Protein AF-A0A851IDR8-F1 (afdb_monomer)

Mean predicted aligned error: 10.13 Å

pLDDT: mean 72.1, std 15.67, range [33.44, 88.69]

Sequence (103 aa):
MGLHRPYIRASVRKEVEDNTQKDKYGRFLDANTGKPIEGQYDLGHKAGHEFWREVKKAEEAGMTQEEFNDKMNDAKYYQIEDMHENRSHSHEQPREEEDEMSM

Radius of gyration: 15.44 Å; Cα contacts (8 Å, |Δi|>4): 111; chains: 1; bounding box: 34×27×51 Å

Foldseek 3Di:
DFADDADADPVLVVVQLVVFDADPVRFTQAPPPRHGADDDKDKDFPPPVPVVVLRVVCVVVVHDNVRSNVVVNHSVGTHIHHPVVRVVCPPPDDPPPPPDDDD

Nearest PDB structures (foldseek):
  4pnl-assembly4_D  TM=2.523E-01  e=9.209E+00  Homo sapiens

Secondary structure (DSSP, 8-state):
-PPPPPPPPHHHHHHHHHHS-B-TTSPBBPTTT-PBP-S-EEEEEPTT--HHHHHHHHHHTT--HHHHHHHH--GGGEEEEEHHHHHTTSSS-----------

Solvent-accessible surface area (backbone atoms only — not comparable to full-atom values): 6430 Å² total; per-residue (Å²): 137,78,77,72,88,63,82,73,47,70,67,30,54,48,50,27,58,71,71,41,55,58,46,100,84,72,32,49,30,19,71,89,78,66,43,69,47,89,71,76,71,34,84,36,66,38,92,89,57,49,66,67,61,55,40,52,53,33,59,76,67,66,54,48,64,67,57,50,35,55,63,67,48,40,35,86,47,41,36,49,29,44,41,71,64,63,72,57,49,78,85,51,78,81,72,78,81,78,84,73,85,86,131

Structure (mmCIF, N/CA/C/O backbone):
data_AF-A0A851IDR8-F1
#
_entry.id   AF-A0A851IDR8-F1
#
loop_
_atom_site.group_PDB
_atom_site.id
_atom_site.type_symbol
_atom_site.label_atom_id
_atom_site.label_alt_id
_atom_site.label_comp_id
_atom_site.label_asym_id
_atom_site.label_entity_id
_atom_site.label_seq_id
_atom_site.pdbx_PDB_ins_code
_atom_site.Cartn_x
_atom_site.Cartn_y
_atom_site.Cartn_z
_atom_site.occupancy
_atom_site.B_iso_or_equiv
_atom_site.auth_seq_id
_atom_site.auth_comp_id
_atom_site.auth_asym_id
_atom_site.auth_atom_id
_atom_site.pdbx_PDB_model_num
ATOM 1 N N . MET A 1 1 ? -6.824 2.707 23.830 1.00 49.59 1 MET A N 1
ATOM 2 C CA . MET A 1 1 ? -6.145 1.675 23.020 1.00 49.59 1 MET A CA 1
ATOM 3 C C . MET A 1 1 ? -6.564 1.933 21.589 1.00 49.59 1 MET A C 1
ATOM 5 O O . MET A 1 1 ? -7.709 1.651 21.268 1.00 49.59 1 MET A O 1
ATOM 9 N N . GLY A 1 2 ? -5.711 2.607 20.816 1.00 64.06 2 GLY A N 1
ATOM 10 C CA . GLY A 1 2 ? -5.981 2.895 19.405 1.00 64.06 2 GLY A CA 1
ATOM 11 C C . GLY A 1 2 ? -5.670 1.688 18.522 1.00 64.06 2 GLY A C 1
ATOM 12 O O . GLY A 1 2 ? -5.073 0.714 18.982 1.00 64.06 2 GLY A O 1
ATOM 13 N N . LEU A 1 3 ? -6.083 1.745 17.258 1.00 75.38 3 LEU A N 1
ATOM 14 C CA . LEU A 1 3 ? -5.840 0.672 16.293 1.00 75.38 3 LEU A CA 1
ATOM 15 C C . LEU A 1 3 ? -4.340 0.559 15.970 1.00 75.38 3 LEU A C 1
ATOM 17 O O . LEU A 1 3 ? -3.675 1.541 15.636 1.00 75.38 3 LEU A O 1
ATOM 21 N N . HIS A 1 4 ? -3.799 -0.653 16.055 1.00 76.25 4 HIS A N 1
ATOM 22 C CA . HIS A 1 4 ? -2.387 -0.945 15.803 1.00 76.25 4 HIS A CA 1
ATOM 23 C C . HIS A 1 4 ? -2.133 -1.345 14.350 1.00 76.25 4 HIS A C 1
ATOM 25 O O . HIS A 1 4 ? -3.054 -1.726 13.625 1.00 76.25 4 HIS A O 1
ATOM 31 N N . ARG A 1 5 ? -0.863 -1.276 13.922 1.00 68.94 5 ARG A N 1
ATOM 32 C CA . ARG A 1 5 ? -0.459 -1.624 12.555 1.00 68.94 5 ARG A CA 1
ATOM 33 C C . ARG A 1 5 ? -0.691 -3.121 12.297 1.00 68.94 5 ARG A C 1
ATOM 35 O O . ARG A 1 5 ? -0.049 -3.939 12.957 1.00 68.94 5 ARG A O 1
ATOM 42 N N . PRO A 1 6 ? -1.570 -3.495 11.351 1.00 75.44 6 PRO A N 1
ATOM 43 C CA . PRO A 1 6 ? -1.807 -4.890 11.022 1.00 75.44 6 PRO A CA 1
ATOM 44 C C . PRO A 1 6 ? -0.602 -5.527 10.349 1.00 75.44 6 PRO A C 1
ATOM 46 O O . PRO A 1 6 ? 0.148 -4.883 9.613 1.00 75.44 6 PRO A O 1
ATOM 49 N N . TYR A 1 7 ? -0.485 -6.836 10.537 1.00 76.38 7 TYR A N 1
ATOM 50 C CA . TYR A 1 7 ? 0.379 -7.659 9.709 1.00 76.38 7 TYR A CA 1
ATOM 51 C C . TYR A 1 7 ? -0.249 -7.857 8.323 1.00 76.38 7 TYR A C 1
ATOM 53 O O . T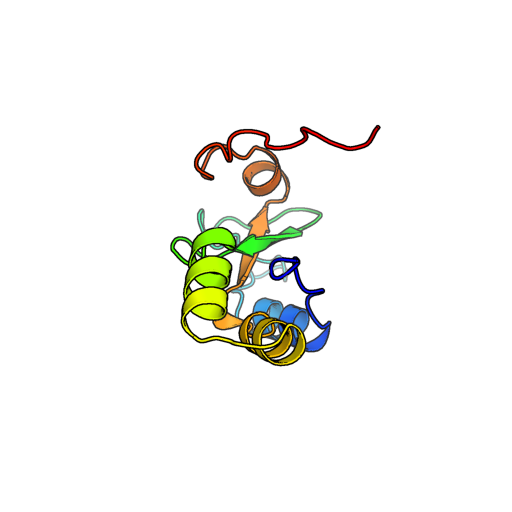YR A 1 7 ? -1.430 -8.202 8.211 1.00 76.38 7 TYR A O 1
ATOM 61 N N . ILE A 1 8 ? 0.553 -7.669 7.272 1.00 80.25 8 ILE A N 1
ATOM 62 C CA . ILE A 1 8 ? 0.119 -7.870 5.886 1.00 80.25 8 ILE A CA 1
ATOM 63 C C . ILE A 1 8 ? 0.177 -9.355 5.563 1.00 80.25 8 ILE A C 1
ATOM 65 O O . ILE A 1 8 ? 1.240 -9.977 5.604 1.00 80.25 8 ILE A O 1
ATOM 69 N N . ARG A 1 9 ? -0.978 -9.932 5.237 1.00 86.50 9 ARG A N 1
ATOM 70 C CA . ARG A 1 9 ? -1.114 -11.337 4.861 1.00 86.50 9 ARG A CA 1
ATOM 71 C C . ARG A 1 9 ? -0.262 -11.620 3.625 1.00 86.50 9 ARG A C 1
ATOM 73 O O . ARG A 1 9 ? -0.178 -10.822 2.693 1.00 86.50 9 ARG A O 1
ATOM 80 N N . ALA A 1 10 ? 0.320 -12.815 3.583 1.00 83.75 10 ALA A N 1
ATOM 81 C CA . ALA A 1 10 ? 1.120 -13.2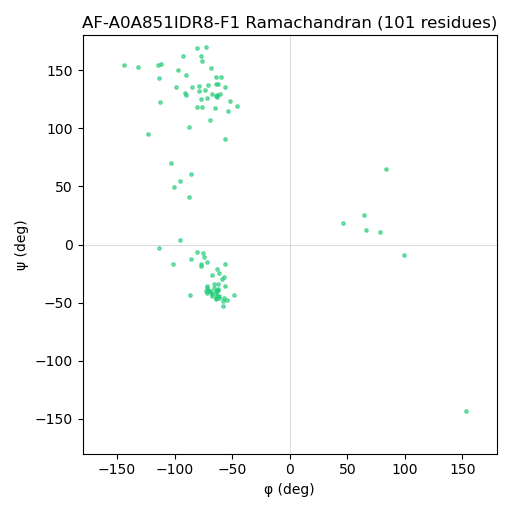59 2.442 1.00 83.75 10 ALA A CA 1
ATOM 82 C C . ALA A 1 10 ? 0.324 -13.258 1.121 1.00 83.75 10 ALA A C 1
ATOM 84 O O . ALA A 1 10 ? 0.898 -13.020 0.063 1.00 83.75 10 ALA A O 1
ATOM 85 N N . SER A 1 11 ? -0.996 -13.474 1.182 1.00 86.19 11 SER A N 1
ATOM 86 C CA . SER A 1 11 ? -1.896 -13.372 0.026 1.00 86.19 11 SER A CA 1
ATOM 87 C C . SER A 1 11 ? -1.911 -11.967 -0.573 1.00 86.19 11 SER A C 1
ATOM 89 O O . SER A 1 11 ? -1.795 -11.824 -1.783 1.00 86.19 11 SER A O 1
ATOM 91 N N . VAL A 1 12 ? -1.978 -10.944 0.281 1.00 86.25 12 VAL A N 1
ATOM 92 C CA . VAL A 1 12 ? -1.962 -9.532 -0.116 1.00 86.25 12 VAL A CA 1
ATOM 93 C C . VAL A 1 12 ? -0.630 -9.195 -0.757 1.00 86.25 12 VAL A C 1
ATOM 95 O O . VAL A 1 12 ? -0.599 -8.651 -1.851 1.00 86.25 12 VAL A O 1
ATOM 98 N N . ARG A 1 13 ? 0.478 -9.603 -0.128 1.00 84.44 13 ARG A N 1
ATOM 99 C CA . ARG A 1 13 ? 1.816 -9.426 -0.703 1.00 84.44 13 ARG A CA 1
ATOM 100 C C . ARG A 1 13 ? 1.911 -10.021 -2.106 1.00 84.44 13 ARG A C 1
ATOM 102 O O . ARG A 1 13 ? 2.382 -9.349 -3.015 1.00 84.44 13 ARG A O 1
ATOM 109 N N . LYS A 1 14 ? 1.432 -11.250 -2.281 1.00 86.06 14 LYS A N 1
ATOM 110 C CA . LYS A 1 14 ? 1.446 -11.921 -3.579 1.00 86.06 14 LYS A CA 1
ATOM 111 C C . LYS A 1 14 ? 0.587 -11.186 -4.610 1.00 86.06 14 LYS A C 1
ATOM 113 O O . LYS A 1 14 ? 1.000 -11.037 -5.748 1.00 86.06 14 LYS A O 1
ATOM 118 N N . GLU A 1 15 ? -0.575 -10.684 -4.212 1.00 88.69 15 GLU A N 1
ATOM 119 C CA . GLU A 1 15 ? -1.440 -9.908 -5.101 1.00 88.69 15 GLU A CA 1
ATOM 120 C C . GLU A 1 15 ? -0.795 -8.574 -5.512 1.00 88.69 15 GLU A C 1
ATOM 122 O O . GLU A 1 15 ? -0.891 -8.174 -6.670 1.00 88.69 15 GLU A O 1
ATOM 127 N N . VAL A 1 16 ? -0.065 -7.910 -4.611 1.00 86.12 16 VAL A N 1
ATOM 128 C CA . VAL A 1 16 ? 0.747 -6.728 -4.954 1.00 86.12 16 VAL A CA 1
ATOM 129 C C . VAL A 1 16 ? 1.851 -7.110 -5.944 1.00 86.12 16 VAL A C 1
ATOM 131 O O . VAL A 1 16 ? 2.051 -6.410 -6.932 1.00 86.12 16 VAL A O 1
ATOM 134 N N . GLU A 1 17 ? 2.543 -8.229 -5.722 1.00 85.12 17 GLU A N 1
ATOM 135 C CA . GLU A 1 17 ? 3.579 -8.754 -6.624 1.00 85.12 17 GLU A CA 1
ATOM 136 C C . GLU A 1 17 ? 3.038 -9.122 -8.014 1.00 85.12 17 GLU A C 1
ATOM 138 O O . GLU A 1 17 ? 3.729 -8.904 -9.011 1.00 85.12 17 GLU A O 1
ATOM 143 N N . ASP A 1 18 ? 1.831 -9.686 -8.090 1.00 86.88 18 ASP A N 1
ATOM 144 C CA . ASP A 1 18 ? 1.146 -10.031 -9.342 1.00 86.88 18 ASP A CA 1
ATOM 145 C C . ASP A 1 18 ? 0.658 -8.776 -10.086 1.00 86.88 18 ASP A C 1
ATOM 147 O O . ASP A 1 18 ? 0.735 -8.714 -11.312 1.00 86.88 18 ASP A O 1
ATOM 151 N N . ASN A 1 19 ? 0.218 -7.747 -9.354 1.00 84.50 19 ASN A N 1
ATOM 152 C CA . ASN A 1 19 ? -0.146 -6.449 -9.927 1.00 84.50 19 ASN A CA 1
ATOM 153 C C . ASN A 1 19 ? 1.071 -5.583 -10.295 1.00 84.50 19 ASN A C 1
ATOM 155 O O . ASN A 1 19 ? 0.941 -4.636 -11.072 1.00 84.50 19 ASN A O 1
ATOM 159 N N . THR A 1 20 ? 2.249 -5.877 -9.739 1.00 84.69 20 THR A N 1
ATOM 160 C CA . THR A 1 20 ? 3.472 -5.120 -10.010 1.00 84.69 20 THR A CA 1
ATOM 161 C C . THR A 1 20 ? 4.067 -5.533 -11.346 1.00 84.69 20 THR A C 1
ATOM 163 O O . THR A 1 20 ? 4.273 -6.710 -11.649 1.00 84.69 20 THR A O 1
ATOM 166 N N . GLN A 1 21 ? 4.408 -4.531 -12.147 1.00 84.56 21 GLN A N 1
ATOM 167 C CA . GLN A 1 21 ? 4.990 -4.743 -13.457 1.00 84.56 21 GLN A CA 1
ATOM 168 C C . GLN A 1 21 ? 6.429 -5.262 -13.329 1.00 84.56 21 GLN A C 1
ATOM 170 O O . GLN A 1 21 ? 7.208 -4.792 -12.502 1.00 84.56 21 GLN A O 1
ATOM 175 N N . LYS A 1 22 ? 6.785 -6.257 -14.145 1.00 87.06 22 LYS A N 1
ATOM 176 C CA . LYS A 1 22 ? 8.119 -6.870 -14.159 1.00 87.06 22 LYS A CA 1
ATOM 177 C C . LYS A 1 22 ? 8.813 -6.567 -15.477 1.00 87.06 22 LYS A C 1
ATOM 179 O O . LYS A 1 22 ? 8.183 -6.556 -16.533 1.00 87.06 22 LYS A O 1
ATOM 184 N N . ASP A 1 23 ? 10.118 -6.344 -15.413 1.00 85.50 23 ASP A N 1
ATOM 185 C CA . ASP A 1 23 ? 10.954 -6.182 -16.598 1.00 85.50 23 ASP A CA 1
ATOM 186 C C . ASP A 1 23 ? 11.170 -7.531 -17.313 1.00 85.50 23 ASP A C 1
ATOM 188 O O . ASP A 1 23 ? 10.904 -8.604 -16.767 1.00 85.50 23 ASP A O 1
ATOM 192 N N . LYS A 1 24 ? 11.746 -7.500 -18.519 1.00 86.38 24 LYS A N 1
ATOM 193 C CA . LYS A 1 24 ? 12.066 -8.688 -19.338 1.00 86.38 24 LYS A CA 1
ATOM 194 C C . LYS A 1 24 ? 12.967 -9.730 -18.654 1.00 86.38 24 LYS A C 1
ATOM 196 O O . LYS A 1 24 ? 13.045 -10.862 -19.118 1.00 86.38 24 LYS A O 1
ATOM 201 N N . TYR A 1 25 ? 13.650 -9.354 -17.572 1.00 83.81 25 TYR A N 1
ATOM 202 C CA . TYR A 1 25 ? 14.480 -10.243 -16.749 1.00 83.81 25 TYR A CA 1
ATOM 203 C C . TYR A 1 25 ? 13.746 -10.803 -15.517 1.00 83.81 25 TYR A C 1
ATOM 205 O O . TYR A 1 25 ? 14.363 -11.475 -14.698 1.00 83.81 25 TYR A O 1
ATOM 213 N N . GLY A 1 26 ? 12.452 -10.508 -15.349 1.00 83.25 26 GLY A N 1
ATOM 214 C CA . GLY A 1 26 ? 11.660 -10.928 -14.189 1.00 83.25 26 GLY A CA 1
ATOM 215 C C . GLY A 1 26 ? 11.887 -10.095 -12.922 1.00 83.25 26 GLY A C 1
ATOM 216 O O . GLY A 1 26 ? 11.425 -10.486 -11.855 1.00 83.25 26 GLY A O 1
ATOM 217 N N . ARG A 1 27 ? 12.584 -8.957 -13.025 1.00 84.69 27 ARG A N 1
ATOM 218 C CA . ARG A 1 27 ? 12.796 -8.008 -11.917 1.00 84.69 27 ARG A CA 1
ATOM 219 C C . ARG A 1 27 ? 11.553 -7.143 -11.725 1.00 84.69 27 ARG A C 1
ATOM 221 O O . ARG A 1 27 ? 11.011 -6.663 -12.720 1.00 84.69 27 ARG A O 1
ATOM 228 N N . PHE A 1 28 ? 11.128 -6.932 -10.482 1.00 86.25 28 PHE A N 1
ATOM 229 C CA . PHE A 1 28 ? 10.039 -6.005 -10.166 1.00 86.25 28 PHE A CA 1
ATOM 230 C C . PHE A 1 28 ? 10.433 -4.576 -10.538 1.00 86.25 28 PHE A C 1
ATOM 232 O O . PHE A 1 28 ? 11.576 -4.180 -10.317 1.00 86.25 28 PHE A O 1
ATOM 239 N N . LEU A 1 29 ? 9.508 -3.823 -11.124 1.00 83.56 29 LEU A N 1
ATOM 240 C CA . LEU A 1 29 ? 9.674 -2.399 -11.380 1.00 83.56 29 LEU A CA 1
ATOM 241 C C . LEU A 1 29 ? 9.129 -1.617 -10.182 1.00 83.56 29 LEU A C 1
ATOM 243 O O . LEU A 1 29 ? 8.009 -1.866 -9.738 1.00 83.56 29 LEU A O 1
ATOM 247 N N . ASP A 1 30 ? 9.925 -0.683 -9.680 1.00 80.38 30 ASP A N 1
ATOM 248 C CA . ASP A 1 30 ? 9.540 0.256 -8.636 1.00 80.38 30 ASP A CA 1
ATOM 249 C C . ASP A 1 30 ? 8.357 1.112 -9.107 1.00 80.38 30 ASP A C 1
ATOM 251 O O . ASP A 1 30 ? 8.380 1.673 -10.206 1.00 80.38 30 ASP A O 1
ATOM 255 N N . ALA A 1 31 ? 7.308 1.196 -8.288 1.00 75.75 31 ALA A N 1
ATOM 256 C CA . ALA A 1 31 ? 6.070 1.866 -8.673 1.00 75.75 31 ALA A CA 1
ATOM 257 C C . ALA A 1 31 ? 6.216 3.392 -8.835 1.00 75.75 31 ALA A C 1
ATOM 259 O O . ALA A 1 31 ? 5.462 3.988 -9.607 1.00 75.75 31 ALA A O 1
ATOM 260 N N . ASN A 1 32 ? 7.176 4.025 -8.150 1.00 68.75 32 ASN A N 1
ATOM 261 C CA . ASN A 1 32 ? 7.376 5.477 -8.199 1.00 68.75 32 ASN A CA 1
ATOM 262 C C . ASN A 1 32 ? 8.273 5.898 -9.365 1.00 68.75 32 ASN A C 1
ATOM 264 O O . ASN A 1 32 ? 8.001 6.874 -10.064 1.00 68.75 32 ASN A O 1
ATOM 268 N N . THR A 1 33 ? 9.357 5.161 -9.580 1.00 72.50 33 THR A N 1
ATOM 269 C CA . THR A 1 33 ? 10.418 5.496 -10.533 1.00 72.50 33 THR A CA 1
ATOM 270 C C . THR A 1 33 ? 10.313 4.713 -11.838 1.00 72.50 33 THR A C 1
ATOM 272 O O . THR A 1 33 ? 10.941 5.093 -12.830 1.00 72.50 33 THR A O 1
ATOM 275 N N . GLY A 1 34 ? 9.551 3.615 -11.859 1.00 76.94 34 GLY A N 1
ATOM 276 C CA . GLY A 1 34 ? 9.452 2.692 -12.991 1.00 76.94 34 GLY A CA 1
ATOM 277 C C . GLY A 1 34 ? 10.750 1.932 -13.275 1.00 76.94 34 GLY A C 1
ATOM 278 O O . GLY A 1 34 ? 10.895 1.340 -14.347 1.00 76.94 34 GLY A O 1
ATOM 279 N N . LYS A 1 35 ? 11.727 1.980 -12.361 1.00 80.88 35 LYS A N 1
ATOM 280 C CA . LYS A 1 35 ? 13.037 1.347 -12.537 1.00 80.88 35 LYS A CA 1
ATOM 281 C C . LYS A 1 35 ? 13.022 -0.084 -12.009 1.00 80.88 35 LYS A C 1
ATOM 283 O O . LYS A 1 35 ? 12.350 -0.358 -11.022 1.00 80.88 35 LYS A O 1
ATOM 288 N N . PRO A 1 36 ? 13.768 -1.011 -12.629 1.00 84.62 36 PRO A N 1
ATOM 289 C CA . PRO A 1 36 ? 13.907 -2.354 -12.088 1.00 84.62 36 PRO A CA 1
ATOM 290 C C . PRO A 1 36 ? 14.625 -2.317 -10.739 1.00 84.62 36 PRO A C 1
ATOM 292 O O . PRO A 1 36 ? 15.722 -1.772 -10.637 1.00 84.62 36 PRO A O 1
ATOM 295 N N . ILE A 1 37 ? 14.014 -2.936 -9.734 1.00 81.06 37 ILE A N 1
ATOM 296 C CA . ILE A 1 37 ? 14.598 -3.156 -8.415 1.00 81.06 37 ILE A CA 1
ATOM 297 C C . ILE A 1 37 ? 15.609 -4.294 -8.540 1.00 81.06 37 ILE A C 1
ATOM 299 O O . ILE A 1 37 ? 15.273 -5.427 -8.904 1.00 81.06 37 ILE A O 1
ATOM 303 N N . GLU A 1 38 ? 16.868 -3.987 -8.249 1.00 71.19 38 GLU A N 1
ATOM 304 C CA . GLU A 1 38 ? 17.973 -4.943 -8.272 1.00 71.19 38 GLU A CA 1
ATOM 305 C C . GLU A 1 38 ? 18.329 -5.360 -6.839 1.00 71.19 38 GLU A C 1
ATOM 307 O O . GLU A 1 38 ? 19.366 -4.976 -6.306 1.00 71.19 38 GLU A O 1
ATOM 312 N N . GLY A 1 39 ? 17.455 -6.135 -6.183 1.00 73.00 39 GLY A N 1
ATOM 313 C CA . GLY A 1 39 ? 17.713 -6.615 -4.822 1.00 73.00 39 GLY A CA 1
ATOM 314 C C . GLY A 1 39 ? 16.464 -6.902 -3.991 1.00 73.00 39 GLY A C 1
ATOM 315 O O . GLY A 1 39 ? 15.475 -7.435 -4.493 1.00 73.00 39 GLY A O 1
ATOM 316 N N . GLN A 1 40 ? 16.545 -6.589 -2.693 1.00 73.69 40 GLN A N 1
ATOM 317 C CA . GLN A 1 40 ? 15.400 -6.662 -1.783 1.00 73.69 40 GLN A CA 1
ATOM 318 C C . GLN A 1 40 ? 14.426 -5.525 -2.096 1.00 73.69 40 GLN A C 1
ATOM 320 O O . GLN A 1 40 ? 14.813 -4.360 -2.120 1.00 73.69 40 GLN A O 1
ATOM 325 N N . TYR A 1 41 ? 13.168 -5.884 -2.324 1.00 77.19 41 TYR A N 1
ATOM 326 C CA . TYR A 1 41 ? 12.062 -4.945 -2.441 1.00 77.19 41 TYR A CA 1
ATOM 327 C C . TYR A 1 41 ? 11.331 -4.847 -1.102 1.00 77.19 41 TYR A C 1
ATOM 329 O O . TYR A 1 41 ? 11.270 -5.828 -0.355 1.00 77.19 41 TYR A O 1
ATOM 337 N N . ASP A 1 42 ? 10.741 -3.689 -0.827 1.00 75.50 42 ASP A N 1
ATOM 338 C CA . ASP A 1 42 ? 9.824 -3.501 0.292 1.00 75.50 42 ASP A CA 1
ATOM 339 C C . ASP A 1 42 ? 8.399 -3.247 -0.216 1.00 75.50 42 ASP A C 1
ATOM 341 O O . ASP A 1 42 ? 8.178 -2.797 -1.342 1.00 75.50 42 ASP A O 1
ATOM 345 N N . LEU A 1 43 ? 7.407 -3.554 0.626 1.00 75.06 43 LEU A N 1
ATOM 346 C CA . LEU A 1 43 ? 6.027 -3.140 0.371 1.00 75.06 43 LEU A CA 1
ATOM 347 C C . LEU A 1 43 ? 5.812 -1.748 0.957 1.00 75.06 43 LEU A C 1
ATOM 349 O O . LEU A 1 43 ? 5.615 -1.594 2.166 1.00 75.06 43 LEU A O 1
ATOM 353 N N . GLY A 1 44 ? 5.848 -0.753 0.080 1.00 71.50 44 GLY A N 1
ATOM 354 C CA . GLY A 1 44 ? 5.476 0.620 0.381 1.00 71.50 44 GLY A CA 1
ATOM 355 C C . GLY A 1 44 ? 3.965 0.804 0.461 1.00 71.50 44 GLY A C 1
ATOM 356 O O . GLY A 1 44 ? 3.189 0.014 -0.088 1.00 71.50 44 GLY A O 1
ATOM 357 N N . HIS A 1 45 ? 3.538 1.856 1.159 1.00 70.00 45 HIS A N 1
ATOM 358 C CA . HIS A 1 45 ? 2.146 2.314 1.139 1.00 70.00 45 HIS A CA 1
ATOM 359 C C . HIS A 1 45 ? 1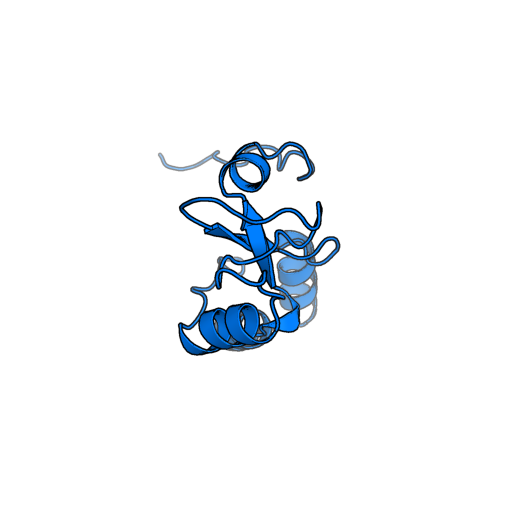.951 3.235 -0.061 1.00 70.00 45 HIS A C 1
ATOM 361 O O . HIS A 1 45 ? 2.760 4.127 -0.302 1.00 70.00 45 HIS A O 1
ATOM 367 N N . LYS A 1 46 ? 0.852 3.069 -0.797 1.00 67.62 46 LYS A N 1
ATOM 368 C CA . LYS A 1 46 ? 0.502 4.012 -1.864 1.00 67.62 46 LYS A CA 1
ATOM 369 C C . LYS A 1 46 ? 0.256 5.408 -1.295 1.00 67.62 46 LYS A C 1
ATOM 371 O O . LYS A 1 46 ? -0.439 5.565 -0.287 1.00 67.62 46 LYS A O 1
ATOM 376 N N . ALA A 1 47 ? 0.765 6.426 -1.988 1.00 55.16 47 ALA A N 1
ATOM 377 C CA . ALA A 1 47 ? 0.584 7.826 -1.614 1.00 55.16 47 ALA A CA 1
ATOM 378 C C . ALA A 1 47 ? -0.907 8.157 -1.383 1.00 55.16 47 ALA A C 1
ATOM 380 O O . ALA A 1 47 ? -1.748 7.947 -2.257 1.00 55.16 47 ALA A O 1
ATOM 381 N N . GLY A 1 48 ? -1.235 8.664 -0.189 1.00 57.12 48 GLY A N 1
ATOM 382 C CA . GLY A 1 48 ? -2.609 8.976 0.230 1.00 57.12 48 GLY A CA 1
ATOM 383 C C . GLY A 1 48 ? -3.285 7.918 1.113 1.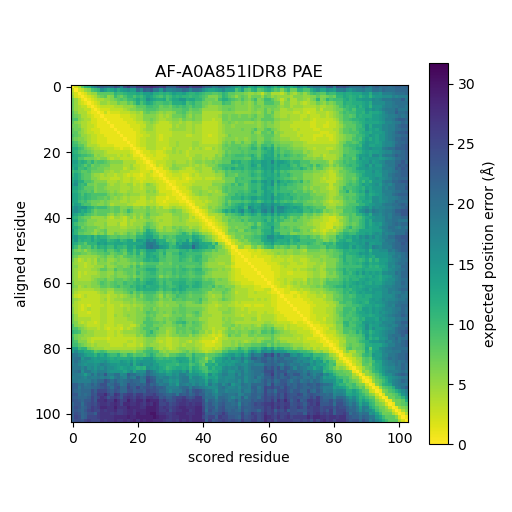00 57.12 48 GLY A C 1
ATOM 384 O O . GLY A 1 48 ? -4.326 8.211 1.705 1.00 57.12 48 GLY A O 1
ATOM 385 N N . HIS A 1 49 ? -2.676 6.740 1.280 1.00 60.38 49 HIS A N 1
ATOM 386 C CA . HIS A 1 49 ? -3.091 5.710 2.240 1.00 60.38 49 HIS A CA 1
ATOM 387 C C . HIS A 1 49 ? -2.222 5.733 3.493 1.00 60.38 49 HIS A C 1
ATOM 389 O O . HIS A 1 49 ? -1.697 4.721 3.944 1.00 60.38 49 HIS A O 1
ATOM 395 N N . GLU A 1 50 ? -2.054 6.926 4.058 1.00 66.56 50 GLU A N 1
ATOM 396 C CA . GLU A 1 50 ? -1.291 7.083 5.285 1.00 66.56 50 GLU A CA 1
ATOM 397 C C . GLU A 1 50 ? -1.990 6.327 6.423 1.00 66.56 50 GLU A C 1
ATOM 399 O O . GLU A 1 50 ? -3.175 6.546 6.699 1.00 66.56 50 GLU A O 1
ATOM 404 N N . PHE A 1 51 ? -1.239 5.459 7.104 1.00 68.50 51 PHE A N 1
ATOM 405 C CA . PHE A 1 51 ? -1.738 4.622 8.196 1.00 68.50 51 PHE A CA 1
ATOM 406 C C . PHE A 1 51 ? -2.554 5.420 9.224 1.00 68.50 51 PHE A C 1
ATOM 408 O O . PHE A 1 51 ? -3.636 4.999 9.619 1.00 68.50 51 PHE A O 1
ATOM 415 N N . TRP A 1 52 ? -2.081 6.609 9.605 1.00 70.75 52 TRP A N 1
ATOM 416 C CA . TRP A 1 52 ? -2.734 7.458 10.602 1.00 70.75 52 TRP A CA 1
ATOM 417 C C . TRP A 1 52 ? -4.105 7.987 10.150 1.00 70.75 52 TRP A C 1
ATOM 419 O O . T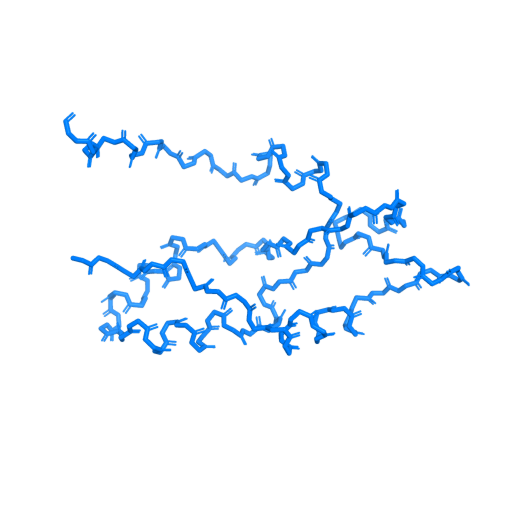RP A 1 52 ? -5.013 8.097 10.973 1.00 70.75 52 TRP A O 1
ATOM 429 N N . ARG A 1 53 ? -4.305 8.269 8.853 1.00 76.44 53 ARG A N 1
ATOM 430 C CA . ARG A 1 53 ? -5.622 8.679 8.333 1.00 76.44 53 ARG A CA 1
ATOM 431 C C . ARG A 1 53 ? -6.609 7.529 8.372 1.00 76.44 53 ARG A C 1
ATOM 433 O O . ARG A 1 53 ? -7.783 7.740 8.667 1.00 76.44 53 ARG A O 1
ATOM 440 N N . GLU A 1 54 ? -6.144 6.330 8.044 1.00 77.06 54 GLU A N 1
ATOM 441 C CA . GLU A 1 54 ? -6.982 5.137 8.062 1.00 77.06 54 GLU A CA 1
ATOM 442 C C . GLU A 1 54 ? -7.326 4.720 9.493 1.00 77.06 54 GLU A C 1
ATOM 444 O O . GLU A 1 54 ? -8.488 4.401 9.738 1.00 77.06 54 GLU A O 1
ATOM 449 N N . VAL A 1 55 ? -6.379 4.826 10.436 1.00 79.44 55 VAL A N 1
ATOM 450 C CA . VAL A 1 55 ? -6.643 4.670 11.877 1.00 79.44 55 VAL A CA 1
ATOM 451 C C . VAL A 1 55 ? -7.684 5.681 12.330 1.00 79.44 55 VAL A C 1
ATOM 453 O O . VAL A 1 55 ? -8.711 5.271 12.850 1.00 79.44 55 VAL A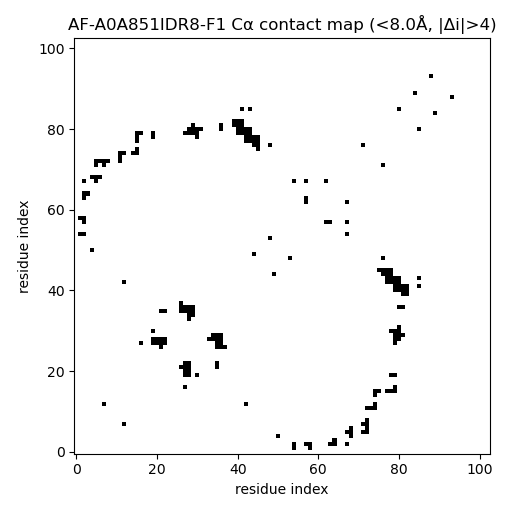 O 1
ATOM 456 N N . LYS A 1 56 ? -7.491 6.977 12.054 1.00 82.00 56 LYS A N 1
ATOM 457 C CA . LYS A 1 56 ? -8.433 8.019 12.478 1.00 82.00 56 LYS A CA 1
ATOM 458 C C . LYS A 1 56 ? -9.848 7.764 11.953 1.00 82.00 56 LYS A C 1
ATOM 460 O O . LYS A 1 56 ? -10.800 7.800 12.720 1.00 82.00 56 LYS A O 1
ATOM 465 N N . LYS A 1 57 ? -9.992 7.430 10.665 1.00 82.88 57 LYS A N 1
ATOM 466 C CA . LYS A 1 57 ? -11.297 7.073 10.079 1.00 82.88 57 LYS A CA 1
ATOM 467 C C . LYS A 1 57 ? -11.900 5.824 10.713 1.00 82.88 57 LYS A C 1
ATOM 469 O O . LYS A 1 57 ? -13.114 5.743 10.844 1.00 82.88 57 LYS A O 1
ATOM 474 N N . ALA A 1 58 ? -11.078 4.825 11.020 1.00 84.31 58 ALA A N 1
ATOM 475 C CA . ALA A 1 58 ? -11.529 3.582 11.624 1.00 84.31 58 ALA A CA 1
ATOM 476 C C . ALA A 1 58 ? -11.943 3.795 13.090 1.00 84.31 58 ALA A C 1
ATOM 478 O O . ALA A 1 58 ? -12.972 3.268 13.498 1.00 84.31 58 ALA A O 1
ATOM 479 N N . GLU A 1 59 ? -11.232 4.643 13.836 1.00 83.56 59 GLU A N 1
ATOM 480 C CA . GLU A 1 59 ? -11.621 5.090 15.176 1.00 83.56 59 GLU A CA 1
ATOM 481 C C . GLU A 1 59 ? -12.920 5.908 15.143 1.00 83.56 59 GLU A C 1
ATOM 483 O O . GLU A 1 59 ? -13.835 5.621 15.911 1.00 83.56 59 GLU A O 1
ATOM 488 N N . GLU A 1 60 ? -13.059 6.861 14.211 1.00 84.81 60 GLU A N 1
ATOM 489 C CA . GLU A 1 60 ? -14.303 7.625 14.006 1.00 84.81 60 GLU A CA 1
ATOM 490 C C . GLU A 1 60 ? -15.481 6.727 13.592 1.00 84.81 60 GLU A C 1
ATOM 492 O O . GLU A 1 60 ? -16.623 6.980 13.973 1.00 84.81 60 GLU A O 1
ATOM 497 N N . ALA A 1 61 ? -15.212 5.663 12.834 1.00 83.69 61 ALA A N 1
ATOM 498 C CA . ALA A 1 61 ? -16.206 4.672 12.435 1.00 83.69 61 ALA A CA 1
ATOM 499 C C . ALA A 1 61 ? -16.502 3.624 13.524 1.00 83.69 61 ALA A C 1
ATOM 501 O O . ALA A 1 61 ? -17.402 2.807 13.336 1.00 83.69 61 ALA A O 1
ATOM 502 N N . GLY A 1 62 ? -15.762 3.620 14.639 1.00 86.81 62 GLY A N 1
ATOM 503 C CA . GLY A 1 62 ? -15.887 2.606 15.688 1.00 86.81 62 GLY A CA 1
ATOM 504 C C . GLY A 1 62 ? -15.494 1.195 15.238 1.00 86.81 62 GLY A C 1
ATOM 505 O O . GLY A 1 62 ? -15.998 0.223 15.798 1.00 86.81 62 GLY A O 1
ATOM 506 N N . MET A 1 63 ? -14.629 1.074 14.225 1.00 85.50 63 MET A N 1
ATOM 507 C CA . MET A 1 63 ? -14.137 -0.216 13.742 1.00 85.50 63 MET A CA 1
ATOM 508 C C . MET A 1 63 ? -13.317 -0.926 14.814 1.00 85.50 63 MET A C 1
ATOM 510 O O . MET A 1 63 ? -12.527 -0.328 15.547 1.00 85.50 63 MET A O 1
ATOM 514 N N . THR A 1 64 ? -13.450 -2.242 14.834 1.00 87.06 64 THR A N 1
ATOM 515 C CA . THR A 1 64 ? -12.596 -3.121 15.625 1.00 87.06 64 THR A CA 1
ATOM 516 C C . THR A 1 64 ? -11.223 -3.302 14.972 1.00 87.06 64 THR A C 1
ATOM 518 O O . THR A 1 64 ? -11.039 -3.084 13.772 1.00 87.06 64 THR A O 1
ATOM 521 N N . GLN A 1 65 ? -10.241 -3.765 15.752 1.00 81.81 65 GLN A N 1
ATOM 522 C CA . GLN A 1 65 ? -8.919 -4.119 15.224 1.00 81.81 65 GLN A CA 1
ATOM 523 C C . GLN A 1 65 ? -9.014 -5.161 14.102 1.00 81.81 65 GLN A C 1
ATOM 525 O O . GLN A 1 65 ? -8.240 -5.094 13.158 1.00 81.81 65 GLN A O 1
ATOM 530 N N . GLU A 1 66 ? -9.951 -6.108 14.174 1.00 85.00 66 GLU A N 1
ATOM 531 C CA . GLU A 1 66 ? -10.132 -7.132 13.140 1.00 85.00 66 GLU A CA 1
ATOM 532 C C . GLU A 1 66 ? -10.643 -6.539 11.824 1.00 85.00 66 GLU A C 1
ATOM 534 O O . GLU A 1 66 ? -10.091 -6.842 10.768 1.00 85.00 66 GLU A O 1
ATOM 539 N N . GLU A 1 67 ? -11.625 -5.638 11.882 1.00 85.50 67 GLU A N 1
ATOM 540 C CA . GLU A 1 67 ? -12.120 -4.917 10.702 1.00 85.50 67 GLU A CA 1
ATOM 541 C C . GLU A 1 67 ? -11.041 -4.019 10.103 1.00 85.50 67 GLU A C 1
ATOM 543 O O . GLU A 1 67 ? -10.857 -3.980 8.887 1.00 85.50 67 GLU A O 1
ATOM 548 N N . PHE A 1 68 ? -10.281 -3.335 10.957 1.00 85.31 68 PHE A N 1
ATOM 549 C CA . PHE A 1 68 ? -9.150 -2.533 10.519 1.00 85.31 68 PHE A CA 1
ATOM 550 C C . PHE A 1 68 ? -8.050 -3.398 9.892 1.00 85.31 68 PHE A C 1
ATOM 552 O O . PHE A 1 68 ? -7.490 -3.031 8.860 1.00 85.31 68 PHE A O 1
ATOM 559 N N . ASN A 1 69 ? -7.777 -4.577 10.457 1.00 84.62 69 ASN A N 1
ATOM 560 C CA . ASN A 1 69 ? -6.841 -5.533 9.882 1.00 84.62 69 ASN A CA 1
ATOM 561 C C . ASN A 1 69 ? -7.309 -5.989 8.503 1.00 84.62 69 ASN A C 1
ATOM 563 O O . ASN A 1 69 ? -6.489 -6.041 7.595 1.00 84.62 69 ASN A O 1
ATOM 567 N N . ASP A 1 70 ? -8.587 -6.328 8.337 1.00 85.75 70 ASP A N 1
ATOM 568 C CA . ASP A 1 70 ? -9.106 -6.805 7.055 1.00 85.75 70 ASP A CA 1
ATOM 569 C C . ASP A 1 70 ? -9.103 -5.686 6.006 1.00 85.75 70 ASP A C 1
ATOM 571 O O . ASP A 1 70 ? -8.619 -5.884 4.895 1.00 85.75 70 ASP A O 1
ATOM 575 N N . LYS A 1 71 ? -9.477 -4.464 6.408 1.00 83.88 71 LYS A N 1
ATOM 576 C CA . LYS A 1 71 ? -9.379 -3.264 5.570 1.00 83.88 71 LYS A CA 1
ATOM 577 C C . LYS A 1 71 ? -7.949 -3.016 5.101 1.00 83.88 71 LYS A C 1
ATOM 579 O O . LYS A 1 71 ? -7.720 -2.798 3.920 1.00 83.88 71 LYS A O 1
ATOM 584 N N . MET A 1 72 ? -6.981 -3.057 6.010 1.00 81.00 72 MET A N 1
ATOM 585 C CA . MET A 1 72 ? -5.572 -2.865 5.669 1.00 81.00 72 MET A CA 1
ATOM 586 C C . MET A 1 72 ? -4.967 -4.084 4.961 1.00 81.00 72 MET A C 1
ATOM 588 O O . MET A 1 72 ? -3.877 -3.980 4.426 1.00 81.00 72 MET A O 1
ATOM 592 N N . ASN A 1 73 ? -5.635 -5.237 4.913 1.00 83.81 73 ASN A N 1
ATOM 593 C CA . ASN A 1 73 ? -5.207 -6.402 4.136 1.00 83.81 73 ASN A CA 1
ATOM 594 C C . ASN A 1 73 ? -5.734 -6.349 2.693 1.00 83.81 73 ASN A C 1
ATOM 596 O O . ASN A 1 73 ? -6.135 -7.363 2.127 1.00 83.81 73 ASN A O 1
ATOM 600 N N . ASP A 1 74 ? -5.697 -5.166 2.088 1.00 82.62 74 ASP A N 1
ATOM 601 C CA . ASP A 1 74 ? -6.085 -4.949 0.701 1.00 82.62 74 ASP A CA 1
ATOM 602 C C . ASP A 1 74 ? -4.847 -4.572 -0.120 1.00 82.62 74 ASP A C 1
ATOM 604 O O . ASP A 1 74 ? -4.149 -3.599 0.182 1.00 82.62 74 ASP A O 1
ATOM 608 N N . ALA A 1 75 ? -4.559 -5.352 -1.165 1.00 82.19 75 ALA A N 1
ATOM 609 C CA . ALA A 1 75 ? -3.369 -5.173 -1.994 1.00 82.19 75 ALA A CA 1
ATOM 610 C C . ALA A 1 75 ? -3.348 -3.809 -2.680 1.00 82.19 75 ALA A C 1
ATOM 612 O O . ALA A 1 75 ? -2.279 -3.282 -2.977 1.00 82.19 75 ALA A O 1
ATOM 613 N N . LYS A 1 76 ? -4.516 -3.186 -2.876 1.00 79.69 76 LYS A N 1
ATOM 614 C CA . LYS A 1 76 ? -4.619 -1.868 -3.505 1.00 79.69 76 LYS A CA 1
ATOM 615 C C . LYS A 1 76 ? -3.928 -0.760 -2.712 1.00 79.69 76 LYS A C 1
ATOM 617 O O . LYS A 1 76 ? -3.650 0.281 -3.301 1.00 79.69 76 LYS A O 1
ATOM 622 N N . TYR A 1 77 ? -3.696 -0.954 -1.411 1.00 78.25 77 TYR A N 1
ATOM 623 C CA . TYR A 1 77 ? -3.038 0.026 -0.546 1.00 78.25 77 TYR A CA 1
ATOM 624 C C . TYR A 1 77 ? -1.516 -0.076 -0.569 1.00 78.25 77 TYR A C 1
ATOM 626 O O . TYR A 1 77 ? -0.844 0.849 -0.114 1.00 78.25 77 TYR A O 1
ATOM 634 N N . TYR A 1 78 ? -0.976 -1.151 -1.138 1.00 81.31 78 TYR A N 1
ATOM 635 C CA . TYR A 1 78 ? 0.455 -1.398 -1.181 1.00 81.31 78 TYR A CA 1
ATOM 636 C C . TYR A 1 78 ? 0.975 -1.358 -2.609 1.00 81.31 78 TYR A C 1
ATOM 638 O O . TYR A 1 78 ? 0.259 -1.618 -3.579 1.00 81.31 78 TYR A O 1
ATOM 646 N N . GLN A 1 79 ? 2.254 -1.042 -2.728 1.00 83.00 79 GLN A N 1
ATOM 647 C CA . GLN A 1 79 ? 2.996 -1.153 -3.970 1.00 83.00 79 GLN A CA 1
ATOM 648 C C . GLN A 1 79 ? 4.424 -1.602 -3.681 1.00 83.00 79 GLN A C 1
ATOM 650 O O . GLN A 1 79 ? 4.926 -1.428 -2.570 1.00 83.00 79 GLN A O 1
ATOM 655 N N . ILE A 1 80 ? 5.051 -2.245 -4.663 1.00 82.38 80 ILE A N 1
ATOM 656 C CA . ILE A 1 80 ? 6.455 -2.624 -4.558 1.00 82.38 80 ILE A CA 1
ATOM 657 C C . ILE A 1 80 ? 7.314 -1.387 -4.796 1.00 82.38 80 ILE A C 1
ATOM 659 O O . ILE A 1 80 ? 7.187 -0.719 -5.826 1.00 82.38 80 ILE A O 1
ATOM 663 N N . GLU A 1 81 ? 8.182 -1.117 -3.829 1.00 75.38 81 GLU A N 1
ATOM 664 C CA . GLU A 1 81 ? 9.116 0.000 -3.851 1.00 75.38 81 GLU A CA 1
ATOM 665 C C . GLU A 1 81 ? 10.520 -0.476 -3.489 1.00 75.38 81 GLU A C 1
ATOM 667 O O . GLU A 1 81 ? 10.708 -1.471 -2.775 1.00 75.38 81 GLU A O 1
ATOM 672 N N . ASP A 1 82 ? 11.521 0.234 -3.996 1.00 69.44 82 ASP A N 1
ATOM 673 C CA . ASP A 1 82 ? 12.903 -0.007 -3.619 1.00 69.44 82 ASP A CA 1
ATOM 674 C C . ASP A 1 82 ? 13.108 0.285 -2.122 1.00 69.44 82 ASP A C 1
ATOM 676 O O . ASP A 1 82 ? 12.747 1.350 -1.607 1.00 69.44 82 ASP A O 1
ATOM 680 N N . MET A 1 83 ? 13.705 -0.676 -1.410 1.00 62.09 83 MET A N 1
ATOM 681 C CA . MET A 1 83 ? 13.944 -0.591 0.035 1.00 62.09 83 MET A CA 1
ATOM 682 C C . MET A 1 83 ? 14.764 0.651 0.418 1.00 62.09 83 MET A C 1
ATOM 684 O O . MET A 1 83 ? 14.627 1.151 1.538 1.00 62.09 83 MET A O 1
ATOM 688 N N . HIS A 1 84 ? 15.611 1.164 -0.481 1.00 53.75 84 HIS A N 1
ATOM 689 C CA . HIS A 1 84 ? 16.429 2.337 -0.208 1.00 53.75 84 HIS A CA 1
ATOM 690 C C . HIS A 1 84 ? 15.596 3.622 -0.171 1.00 53.75 84 HIS A C 1
ATOM 692 O O . HIS A 1 84 ? 15.785 4.422 0.742 1.00 53.75 84 HIS A O 1
ATOM 698 N N . GLU A 1 85 ? 14.638 3.807 -1.083 1.00 52.28 85 GLU A N 1
ATOM 699 C CA . GLU A 1 85 ? 13.746 4.977 -1.063 1.00 52.28 85 GLU A CA 1
ATOM 700 C C . GLU A 1 85 ? 12.718 4.889 0.072 1.00 52.28 85 GLU A C 1
ATOM 702 O O . GLU A 1 85 ? 12.500 5.876 0.779 1.00 52.28 85 GLU A O 1
ATOM 707 N N . ASN A 1 86 ? 12.165 3.696 0.317 1.00 50.41 86 ASN A N 1
ATOM 708 C CA . ASN A 1 86 ? 11.139 3.483 1.341 1.00 50.41 86 ASN A CA 1
ATOM 709 C C . ASN A 1 86 ? 11.691 3.667 2.773 1.00 50.41 86 ASN A C 1
ATOM 711 O O . ASN A 1 86 ? 11.098 4.362 3.594 1.00 50.41 86 ASN A O 1
ATOM 715 N N . ARG A 1 87 ? 12.891 3.145 3.081 1.00 51.06 87 ARG A N 1
ATOM 716 C CA . ARG A 1 87 ? 13.534 3.363 4.399 1.00 51.06 87 ARG A CA 1
ATOM 717 C C . ARG A 1 87 ? 14.065 4.772 4.620 1.00 51.06 87 ARG A C 1
ATOM 719 O O . ARG A 1 87 ? 14.387 5.119 5.754 1.00 51.06 87 ARG A O 1
ATOM 726 N N . SER A 1 88 ? 14.197 5.570 3.565 1.00 46.22 88 SER A N 1
ATOM 727 C CA . SER A 1 88 ? 14.725 6.925 3.699 1.00 46.22 88 SER A CA 1
ATOM 728 C C . SER A 1 88 ? 13.712 7.894 4.313 1.00 46.22 88 SER A C 1
ATOM 730 O O . SER A 1 88 ? 14.087 9.042 4.553 1.00 46.22 88 SER A O 1
ATOM 732 N N . HIS A 1 89 ? 12.447 7.481 4.528 1.00 49.34 89 HIS A N 1
ATOM 733 C CA . HIS A 1 89 ? 11.344 8.328 5.020 1.00 49.34 89 HIS A CA 1
ATOM 734 C C . HIS A 1 89 ? 11.249 9.686 4.293 1.00 49.34 89 HIS A C 1
ATOM 736 O O . HIS A 1 89 ? 10.640 10.631 4.777 1.00 49.34 89 HIS A O 1
ATOM 742 N N . SER A 1 90 ? 11.858 9.816 3.108 1.00 47.22 90 SER A N 1
ATOM 743 C CA . SER A 1 90 ? 12.082 11.116 2.467 1.00 47.22 90 SER A CA 1
ATOM 744 C C . SER A 1 90 ? 10.809 11.669 1.826 1.00 47.22 90 SER A C 1
ATOM 746 O O . SER A 1 90 ? 10.736 12.859 1.534 1.00 47.22 90 SER A O 1
ATOM 748 N N . HIS A 1 91 ? 9.810 10.805 1.627 1.00 46.16 91 HIS A N 1
ATOM 749 C CA . HIS A 1 91 ? 8.487 11.142 1.102 1.00 46.16 91 HIS A CA 1
ATOM 750 C C . HIS A 1 91 ? 7.357 10.948 2.121 1.00 46.16 91 HIS A C 1
ATOM 752 O O . HIS A 1 91 ? 6.210 11.280 1.820 1.00 46.16 91 HIS A O 1
ATOM 758 N N . GLU A 1 92 ? 7.653 10.444 3.320 1.00 39.75 92 GLU A N 1
ATOM 759 C CA . GLU A 1 92 ? 6.673 10.393 4.400 1.00 39.75 92 GLU A CA 1
ATOM 760 C C . GLU A 1 92 ? 6.788 11.690 5.197 1.00 39.75 92 GLU A C 1
ATOM 762 O O . GLU A 1 92 ? 7.884 12.105 5.576 1.00 39.75 92 GLU A O 1
ATOM 767 N N . GLN A 1 93 ? 5.662 12.378 5.418 1.00 45.50 93 GLN A N 1
ATOM 768 C CA . GLN A 1 93 ? 5.678 13.503 6.346 1.00 45.50 93 GLN A CA 1
ATOM 769 C C . GLN A 1 93 ? 6.191 12.990 7.694 1.00 45.50 93 GLN A C 1
ATOM 771 O O . GLN A 1 93 ? 5.767 11.905 8.105 1.00 45.50 93 GLN A O 1
ATOM 776 N N . PRO A 1 94 ? 7.106 13.720 8.359 1.00 40.97 94 PRO A N 1
ATOM 777 C CA . PRO A 1 94 ? 7.628 13.296 9.642 1.00 40.97 94 PRO A CA 1
ATOM 778 C C . PRO A 1 94 ? 6.440 13.042 10.563 1.00 40.97 94 PRO A C 1
ATOM 780 O O . PRO A 1 94 ? 5.671 13.949 10.880 1.00 40.97 94 PRO A O 1
ATOM 783 N N . ARG A 1 95 ? 6.263 11.780 10.953 1.00 42.97 95 ARG A N 1
ATOM 784 C CA . ARG A 1 95 ? 5.467 11.464 12.124 1.00 42.97 95 ARG A CA 1
ATOM 785 C C . ARG A 1 95 ? 6.310 11.992 13.271 1.00 42.9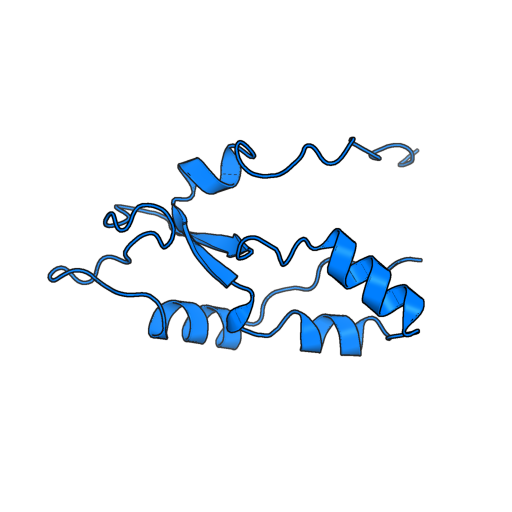7 95 ARG A C 1
ATOM 787 O O . ARG A 1 95 ? 7.378 11.438 13.512 1.00 42.97 95 ARG A O 1
ATOM 794 N N . GLU A 1 96 ? 5.893 13.098 13.886 1.00 39.88 96 GLU A N 1
ATOM 795 C 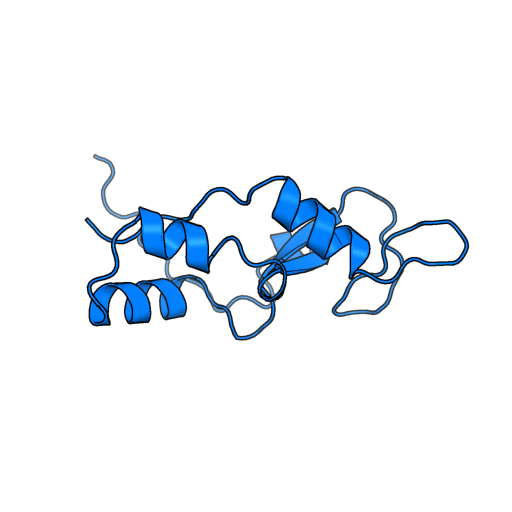CA . GLU A 1 96 ? 6.455 13.497 15.174 1.00 39.88 96 GLU A CA 1
ATOM 796 C C . GLU A 1 96 ? 6.488 12.237 16.046 1.00 39.88 96 GLU A C 1
ATOM 798 O O . GLU A 1 96 ? 5.478 11.542 16.200 1.00 39.88 96 GLU A O 1
ATOM 803 N N . GLU A 1 97 ? 7.702 11.869 16.450 1.00 43.66 97 GLU A N 1
ATOM 804 C CA . GLU A 1 97 ? 8.000 10.764 17.345 1.00 43.66 97 GLU A CA 1
ATOM 805 C C . GLU A 1 97 ? 7.221 10.974 18.645 1.00 43.66 97 GLU A C 1
ATOM 807 O O . GLU A 1 97 ? 7.707 11.594 19.581 1.00 43.66 97 GLU A O 1
ATOM 812 N N . GLU A 1 98 ? 6.005 10.443 18.729 1.00 40.78 98 GLU A N 1
ATOM 813 C CA . GLU A 1 98 ? 5.386 10.128 20.015 1.00 40.78 98 GLU A CA 1
ATOM 814 C C . GLU A 1 98 ? 5.847 8.723 20.435 1.00 40.78 98 GLU A C 1
ATOM 816 O O . GLU A 1 98 ? 5.053 7.794 20.566 1.00 40.78 98 GLU A O 1
ATOM 821 N N . ASP A 1 99 ? 7.166 8.568 20.599 1.00 36.59 99 ASP A N 1
ATOM 822 C CA . ASP A 1 99 ? 7.767 7.569 21.492 1.00 36.59 99 ASP A CA 1
ATOM 823 C C . ASP A 1 99 ? 8.061 8.274 22.832 1.00 36.59 99 ASP A C 1
ATOM 825 O O . ASP A 1 99 ? 9.182 8.334 23.324 1.00 36.59 99 ASP A O 1
ATOM 829 N N . GLU A 1 100 ? 7.027 8.894 23.411 1.00 44.56 100 GLU A N 1
ATOM 830 C CA . GLU A 1 100 ? 6.976 9.156 24.848 1.00 44.56 100 GLU A CA 1
ATOM 831 C C . GLU A 1 100 ? 6.116 8.061 25.492 1.00 44.56 100 GLU A C 1
ATOM 833 O O . GLU A 1 100 ? 5.026 7.742 25.024 1.00 44.56 100 GLU A O 1
ATOM 838 N N . MET A 1 101 ? 6.600 7.527 26.615 1.00 39.38 101 MET A N 1
ATOM 839 C CA . MET A 1 101 ? 5.982 6.509 27.477 1.00 39.38 101 MET A CA 1
ATOM 840 C C . MET A 1 101 ? 6.159 5.033 27.092 1.00 39.38 101 MET A C 1
ATOM 842 O O . MET A 1 101 ? 5.202 4.265 26.985 1.00 39.38 101 MET A O 1
ATOM 846 N N . SER A 1 102 ? 7.408 4.575 27.146 1.00 41.44 102 SER A N 1
ATOM 847 C CA . SER A 1 102 ? 7.703 3.309 27.823 1.00 41.44 102 SER A CA 1
ATOM 848 C C . SER A 1 102 ? 8.746 3.524 28.929 1.00 41.44 102 SER A C 1
ATOM 850 O O . SER A 1 102 ? 9.941 3.411 28.672 1.00 41.44 102 SER A O 1
ATOM 852 N N . MET A 1 103 ? 8.226 3.716 30.152 1.00 33.44 103 MET A N 1
ATOM 853 C CA . MET A 1 103 ? 8.871 3.696 31.485 1.00 33.44 103 MET A CA 1
ATOM 854 C C . MET A 1 103 ?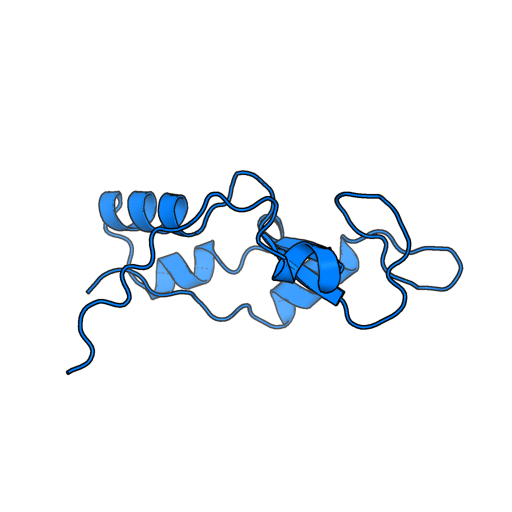 9.647 4.924 31.965 1.00 33.44 103 MET A C 1
ATOM 856 O O . MET A 1 103 ? 10.689 5.272 31.378 1.00 33.44 103 MET A O 1
#